Protein AF-U2H2U6-F1 (afdb_monomer)

InterPro domains:
  IPR003787 Sulphur relay, DsrE/F-like [PF02635] (1-79)
  IPR027396 DsrEFH-like [G3DSA:3.40.1260.10] (1-79)
  IPR027396 DsrEFH-like [SSF75169] (1-79)

Secondary structure (DSSP, 8-state):
-GGGGGGGBTT----TT-S--HHHHHHHHHHTT----EEHHHHTTSSSSTTPPBSSSTTEE-HHHHHHHHHH-S-----

Organism: NCBI:txid1242965

Radius of gyration: 13.03 Å; Cα contacts (8 Å, |Δi|>4): 85; chains: 1; bounding box: 31×26×33 Å

Structure (mmCIF, N/CA/C/O backbone):
data_AF-U2H2U6-F1
#
_entry.id   AF-U2H2U6-F1
#
loop_
_atom_site.group_PDB
_atom_site.id
_atom_site.type_symbol
_atom_site.label_atom_id
_atom_site.label_alt_id
_atom_site.label_comp_id
_atom_site.label_asym_id
_atom_site.label_entity_id
_atom_site.label_seq_id
_atom_site.pdbx_PDB_ins_code
_atom_site.Cartn_x
_atom_site.Cartn_y
_atom_site.Cartn_z
_atom_site.occupancy
_atom_site.B_iso_or_equiv
_atom_site.auth_seq_id
_atom_site.auth_comp_id
_atom_site.auth_asym_id
_atom_site.auth_atom_id
_atom_site.pdbx_PDB_model_num
ATOM 1 N N . MET A 1 1 ? -4.055 -6.643 -2.368 1.00 93.00 1 MET A N 1
ATOM 2 C CA . MET A 1 1 ? -3.754 -8.100 -2.420 1.00 93.00 1 MET A CA 1
ATOM 3 C C . MET A 1 1 ? -3.453 -8.491 -3.861 1.00 93.00 1 MET A C 1
ATOM 5 O O . MET A 1 1 ? -3.644 -7.645 -4.725 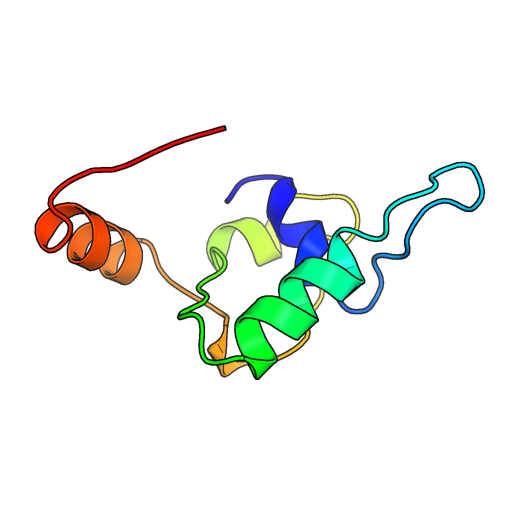1.00 93.00 1 MET A O 1
ATOM 9 N N . ASN A 1 2 ? -3.015 -9.729 -4.123 1.00 95.25 2 ASN A N 1
ATOM 10 C CA . ASN A 1 2 ? -2.680 -10.216 -5.472 1.00 95.25 2 ASN A CA 1
ATOM 11 C C . ASN A 1 2 ? -1.676 -9.281 -6.163 1.00 95.25 2 ASN A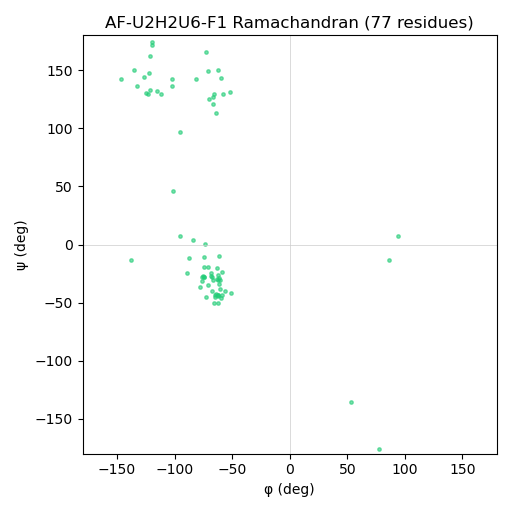 C 1
ATOM 13 O O . ASN A 1 2 ? -0.732 -8.853 -5.506 1.00 95.25 2 ASN A O 1
ATOM 17 N N . ASP A 1 3 ? -1.865 -8.941 -7.434 1.00 96.31 3 ASP A N 1
ATOM 18 C CA . ASP A 1 3 ? -0.889 -8.146 -8.193 1.00 96.31 3 ASP A CA 1
ATOM 19 C C . ASP A 1 3 ? -0.884 -6.659 -7.819 1.00 96.31 3 ASP A C 1
ATOM 21 O O . ASP A 1 3 ? 0.135 -5.990 -7.957 1.00 96.31 3 ASP A O 1
ATOM 25 N N . ALA A 1 4 ? -1.955 -6.151 -7.197 1.00 96.56 4 ALA A N 1
ATOM 26 C CA . ALA A 1 4 ? -2.001 -4.771 -6.706 1.00 96.56 4 ALA A CA 1
ATOM 27 C C . ALA A 1 4 ? -0.938 -4.465 -5.627 1.00 96.56 4 ALA A C 1
ATOM 29 O O . ALA A 1 4 ? -0.744 -3.308 -5.264 1.00 96.56 4 ALA A O 1
ATOM 30 N N . VAL A 1 5 ? -0.237 -5.479 -5.098 1.00 97.25 5 VAL A N 1
ATOM 31 C CA . VAL A 1 5 ? 0.886 -5.270 -4.168 1.00 97.25 5 VAL A CA 1
ATOM 32 C C . VAL A 1 5 ? 2.063 -4.519 -4.785 1.00 97.25 5 VAL A C 1
ATOM 34 O O . VAL A 1 5 ? 2.846 -3.949 -4.026 1.00 97.25 5 VAL A O 1
ATOM 37 N N . ASP A 1 6 ? 2.188 -4.480 -6.116 1.00 97.62 6 ASP A N 1
ATOM 38 C CA . ASP A 1 6 ? 3.225 -3.680 -6.775 1.00 97.62 6 ASP A CA 1
ATOM 39 C C . ASP A 1 6 ? 3.067 -2.186 -6.502 1.00 97.62 6 ASP A C 1
ATOM 41 O O . ASP A 1 6 ? 4.075 -1.498 -6.372 1.00 97.62 6 ASP A O 1
ATOM 45 N N . LEU A 1 7 ? 1.845 -1.677 -6.308 1.00 97.44 7 LEU A N 1
ATOM 46 C CA . LEU A 1 7 ? 1.635 -0.258 -5.984 1.00 97.44 7 LEU A CA 1
ATOM 47 C C . LEU A 1 7 ? 2.354 0.168 -4.695 1.00 97.44 7 LEU A C 1
ATOM 49 O O . LEU A 1 7 ? 2.669 1.339 -4.516 1.00 97.44 7 LEU A O 1
ATOM 53 N N . ALA A 1 8 ? 2.640 -0.784 -3.804 1.00 97.94 8 ALA A N 1
ATOM 54 C CA . ALA A 1 8 ? 3.323 -0.537 -2.544 1.00 97.94 8 ALA A CA 1
ATOM 55 C C . ALA A 1 8 ? 4.842 -0.777 -2.596 1.00 97.94 8 ALA A C 1
ATOM 57 O O . ALA A 1 8 ? 5.490 -0.746 -1.550 1.00 97.94 8 ALA A O 1
ATOM 58 N N . ARG A 1 9 ? 5.435 -1.041 -3.765 1.00 97.44 9 ARG A N 1
ATOM 59 C CA . ARG A 1 9 ? 6.884 -1.257 -3.923 1.00 97.44 9 ARG A CA 1
ATOM 60 C C . ARG A 1 9 ? 7.553 -0.005 -4.490 1.00 97.44 9 ARG A C 1
ATOM 62 O O . ARG A 1 9 ? 7.003 0.660 -5.358 1.00 97.44 9 ARG A O 1
ATOM 69 N N . ASN A 1 10 ? 8.762 0.311 -4.019 1.00 96.06 10 ASN A N 1
ATOM 70 C CA . ASN A 1 10 ? 9.512 1.485 -4.497 1.00 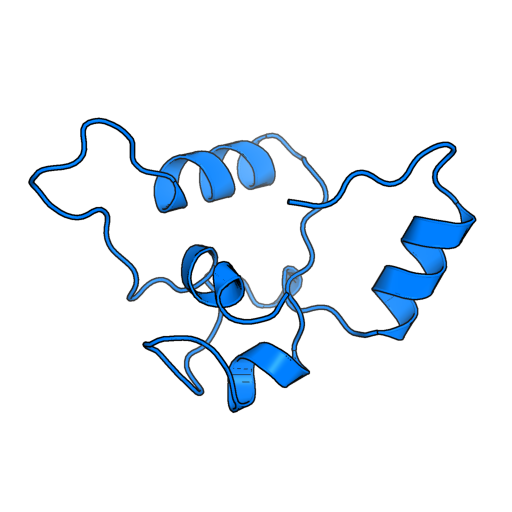96.06 10 ASN A CA 1
ATOM 71 C C . ASN A 1 10 ? 10.046 1.337 -5.933 1.00 96.06 10 ASN A C 1
ATOM 73 O O . ASN A 1 10 ? 10.391 2.336 -6.560 1.00 96.06 10 ASN A O 1
ATOM 77 N N . SER A 1 11 ? 10.140 0.108 -6.437 1.00 96.44 11 SER A N 1
ATOM 78 C CA . SER A 1 11 ? 10.544 -0.209 -7.809 1.00 96.44 11 SER A CA 1
ATOM 79 C C . SER A 1 11 ? 9.464 0.096 -8.842 1.00 96.44 11 SER A C 1
ATOM 81 O O . SER A 1 11 ? 9.796 0.418 -9.984 1.00 96.44 11 SER A O 1
ATOM 83 N N . THR A 1 12 ? 8.193 0.051 -8.442 1.00 97.00 12 THR A N 1
ATOM 84 C CA . THR A 1 12 ? 7.064 0.351 -9.319 1.00 97.00 12 THR A CA 1
ATOM 85 C C . THR A 1 12 ? 7.036 1.839 -9.633 1.00 97.00 12 THR A C 1
ATOM 87 O O . THR A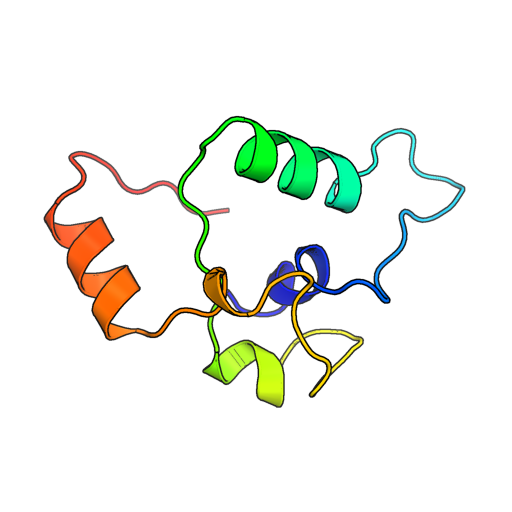 1 12 ? 7.006 2.683 -8.736 1.00 97.00 12 THR A O 1
ATOM 90 N N . LYS A 1 13 ? 7.026 2.163 -10.925 1.00 95.00 13 LYS A N 1
ATOM 91 C CA . LYS A 1 13 ? 6.926 3.535 -11.425 1.00 95.00 13 LYS A CA 1
ATOM 92 C C . LYS A 1 13 ? 5.713 3.678 -12.324 1.00 95.00 13 LYS A C 1
ATOM 94 O O . LYS A 1 13 ? 5.375 2.743 -13.051 1.00 95.00 13 LYS A O 1
ATOM 99 N N . LYS A 1 14 ? 5.098 4.861 -12.317 1.00 95.44 14 LYS A N 1
ATOM 100 C CA . LYS A 1 14 ? 4.073 5.203 -13.300 1.00 95.44 14 LYS A CA 1
ATOM 101 C C . LYS A 1 14 ? 4.648 5.080 -14.717 1.00 95.44 14 LYS A C 1
ATOM 103 O O . LYS A 1 14 ? 5.701 5.663 -14.989 1.00 95.44 14 LYS A O 1
ATOM 108 N N . PRO A 1 15 ? 3.971 4.370 -15.632 1.00 94.38 15 PRO A N 1
ATOM 109 C CA . PRO A 1 15 ? 4.327 4.402 -17.042 1.00 94.38 15 PRO A CA 1
ATOM 110 C C . PRO A 1 15 ? 4.233 5.827 -17.609 1.00 94.38 15 PRO A C 1
ATOM 112 O O . PRO A 1 15 ? 3.330 6.588 -17.264 1.00 94.38 15 PRO A O 1
ATOM 115 N N . GLU A 1 16 ? 5.146 6.194 -18.508 1.00 94.69 16 GLU A N 1
ATOM 116 C CA . GLU A 1 16 ? 5.237 7.565 -19.040 1.00 94.69 16 GLU A CA 1
ATOM 117 C C . GLU A 1 16 ? 3.968 8.018 -19.775 1.00 94.69 16 GLU A C 1
ATOM 119 O O . GLU A 1 16 ? 3.625 9.195 -19.758 1.00 94.69 16 GLU A O 1
ATOM 124 N N . ASN A 1 17 ? 3.251 7.078 -20.392 1.00 96.69 17 ASN A N 1
ATOM 125 C CA . ASN A 1 17 ? 2.045 7.336 -21.173 1.00 96.69 17 ASN A CA 1
ATOM 126 C C . ASN A 1 17 ? 0.757 7.426 -20.336 1.00 96.69 17 ASN A C 1
ATOM 128 O O . ASN A 1 17 ? -0.324 7.507 -20.915 1.00 96.69 17 ASN A O 1
ATOM 132 N N . TYR A 1 18 ? 0.847 7.348 -19.006 1.00 95.12 18 TYR A N 1
ATOM 133 C CA . TYR A 1 18 ? -0.300 7.459 -18.107 1.00 95.12 18 TYR A CA 1
ATOM 134 C C . TYR A 1 18 ? -0.320 8.851 -17.484 1.00 95.12 18 TYR A C 1
ATOM 136 O O . TYR A 1 18 ? 0.704 9.342 -17.008 1.00 95.12 18 TYR A O 1
ATOM 144 N N . ASP A 1 19 ? -1.496 9.469 -17.415 1.00 96.19 19 ASP A N 1
ATOM 145 C CA . ASP A 1 19 ? -1.647 10.790 -16.795 1.00 96.19 19 ASP A CA 1
ATOM 146 C C . ASP A 1 19 ? 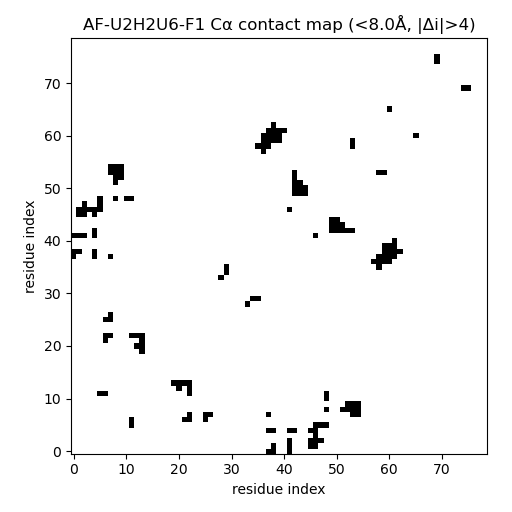-1.600 10.719 -15.260 1.00 96.19 19 ASP A C 1
ATOM 148 O O . ASP A 1 19 ? -1.168 11.663 -14.604 1.00 96.19 19 ASP A O 1
ATOM 152 N N . VAL A 1 20 ? -1.991 9.577 -14.685 1.00 96.38 20 VAL A N 1
ATOM 153 C CA . VAL A 1 20 ? -2.206 9.395 -13.242 1.00 96.38 20 VAL A CA 1
ATOM 154 C C . VAL A 1 20 ? -1.157 8.465 -12.636 1.00 96.38 20 VAL A C 1
ATOM 156 O O . VAL A 1 20 ? -0.955 7.355 -13.131 1.00 96.38 20 VAL A O 1
ATOM 159 N N . ASP A 1 21 ? -0.521 8.897 -11.543 1.00 97.00 21 ASP A N 1
ATOM 160 C CA . ASP A 1 21 ? 0.415 8.082 -10.761 1.00 97.00 21 ASP A CA 1
ATOM 161 C C . ASP A 1 21 ? -0.291 7.416 -9.570 1.00 97.00 21 ASP A C 1
ATOM 163 O O . ASP A 1 21 ? -0.459 8.002 -8.503 1.00 97.00 21 ASP A O 1
ATOM 167 N N . LEU A 1 22 ? -0.694 6.155 -9.738 1.00 96.44 22 LEU A N 1
ATOM 168 C CA . LEU A 1 22 ? -1.331 5.395 -8.658 1.00 96.44 22 LEU A CA 1
ATOM 169 C C . LEU A 1 22 ? -0.373 5.065 -7.501 1.00 96.44 22 LEU A C 1
ATOM 171 O O . LEU A 1 22 ? -0.836 4.842 -6.382 1.00 96.44 22 LEU A O 1
ATOM 175 N N . VAL A 1 23 ? 0.941 5.011 -7.749 1.00 96.50 23 VAL A N 1
ATOM 176 C CA . VAL A 1 23 ? 1.945 4.747 -6.706 1.00 96.50 23 VAL A CA 1
ATOM 177 C C . VAL A 1 23 ? 2.077 5.973 -5.811 1.00 96.50 23 VAL A C 1
ATOM 179 O O . VAL A 1 23 ? 2.079 5.845 -4.586 1.00 96.50 23 VAL A O 1
ATOM 182 N N . GLU A 1 24 ? 2.154 7.158 -6.415 1.00 97.56 24 GLU A N 1
ATOM 183 C CA . GLU A 1 24 ? 2.180 8.429 -5.690 1.00 97.56 24 GLU A CA 1
ATOM 184 C C . GLU A 1 24 ? 0.885 8.639 -4.902 1.00 97.56 24 GLU A C 1
ATOM 186 O O . GLU A 1 24 ? 0.945 8.816 -3.687 1.00 97.56 24 GLU A O 1
ATOM 191 N N . MET A 1 25 ? -0.282 8.477 -5.536 1.00 97.75 25 MET A N 1
ATOM 192 C CA . MET A 1 25 ? -1.580 8.618 -4.862 1.00 97.75 25 MET A CA 1
ATOM 193 C C . MET A 1 25 ? -1.730 7.685 -3.649 1.00 97.75 25 MET A C 1
ATOM 195 O O . MET A 1 25 ? -2.263 8.087 -2.615 1.00 97.75 25 MET A O 1
ATOM 199 N N . LEU A 1 26 ? -1.256 6.435 -3.740 1.00 97.81 26 LEU A N 1
ATOM 200 C CA . LEU A 1 26 ? -1.291 5.505 -2.606 1.00 97.81 26 LEU A CA 1
ATOM 201 C C . LEU A 1 26 ? -0.423 6.001 -1.440 1.00 97.81 26 LEU A C 1
ATOM 203 O O . LEU A 1 26 ? -0.833 5.911 -0.280 1.00 97.81 26 LEU A O 1
ATOM 207 N N . LYS A 1 27 ? 0.770 6.521 -1.743 1.00 97.12 27 LYS A N 1
ATOM 208 C CA . LYS A 1 27 ? 1.693 7.070 -0.742 1.00 97.12 27 LYS A CA 1
ATOM 209 C C . LYS A 1 27 ? 1.140 8.342 -0.107 1.00 97.12 27 LYS A C 1
ATOM 211 O O . LYS A 1 27 ? 1.252 8.493 1.104 1.00 97.12 27 LYS A O 1
ATOM 216 N N . GLU A 1 28 ? 0.504 9.212 -0.886 1.00 98.06 28 GLU A N 1
ATOM 217 C CA . GLU A 1 28 ? -0.171 10.411 -0.381 1.00 98.06 28 GLU A CA 1
ATOM 218 C C . GLU A 1 28 ? -1.325 10.063 0.564 1.00 98.06 28 GLU A C 1
ATOM 220 O O . GLU A 1 28 ? -1.425 10.646 1.641 1.00 98.06 28 GLU A O 1
ATOM 225 N N . LEU A 1 29 ? -2.160 9.075 0.216 1.00 97.69 29 LEU A N 1
ATOM 226 C CA . LEU A 1 29 ? -3.234 8.600 1.097 1.00 97.69 29 LEU A CA 1
ATOM 227 C C . LEU A 1 29 ? -2.681 8.084 2.428 1.00 97.69 29 LEU A C 1
ATOM 229 O O . LEU A 1 29 ? -3.195 8.433 3.493 1.00 97.69 29 LEU A O 1
ATOM 233 N N . TYR A 1 30 ? -1.622 7.278 2.373 1.00 97.94 30 TYR A N 1
ATOM 234 C CA . TYR A 1 30 ? -0.971 6.752 3.566 1.00 97.94 30 TYR A CA 1
ATOM 235 C C . TYR A 1 30 ? -0.334 7.865 4.416 1.00 97.94 30 TYR A C 1
ATOM 237 O O . TYR A 1 30 ? -0.566 7.925 5.623 1.00 97.94 30 TYR A O 1
ATOM 245 N N . ALA A 1 31 ? 0.378 8.809 3.792 1.00 97.44 31 ALA A N 1
ATOM 246 C CA . ALA A 1 31 ? 0.940 9.983 4.465 1.00 97.44 31 ALA A CA 1
ATOM 247 C C . ALA A 1 31 ? -0.146 10.897 5.064 1.00 97.44 31 ALA A C 1
ATOM 249 O O . ALA A 1 31 ? 0.071 11.527 6.098 1.00 97.44 31 ALA A O 1
ATOM 250 N N . GLY A 1 32 ? -1.333 10.930 4.452 1.00 98.00 32 GLY A N 1
ATOM 251 C CA . GLY A 1 32 ? -2.528 11.601 4.962 1.00 98.00 32 GLY A CA 1
ATOM 252 C C . GLY A 1 32 ? -3.203 10.894 6.144 1.00 98.00 32 GLY A C 1
ATOM 253 O O . GLY A 1 32 ? -4.214 11.386 6.643 1.00 98.00 32 GLY A O 1
ATOM 254 N N . GLY A 1 33 ? -2.666 9.760 6.604 1.00 97.56 33 GLY A N 1
ATOM 255 C CA . GLY A 1 33 ? -3.157 9.015 7.763 1.00 97.56 33 GLY A CA 1
ATOM 256 C C . GLY A 1 33 ? -4.141 7.893 7.432 1.00 97.56 33 GLY A C 1
ATOM 257 O O . GLY A 1 33 ? -4.703 7.296 8.352 1.00 97.56 33 GLY A O 1
ATOM 258 N N . ALA A 1 34 ? -4.360 7.573 6.152 1.00 97.69 34 ALA A N 1
ATOM 259 C CA . ALA A 1 34 ? -5.158 6.407 5.795 1.00 97.69 34 ALA A CA 1
ATOM 260 C C . ALA A 1 34 ? -4.449 5.120 6.245 1.00 97.69 34 ALA A C 1
ATOM 262 O O . ALA A 1 34 ? -3.278 4.889 5.936 1.00 97.69 34 ALA A O 1
ATOM 263 N N . MET A 1 35 ? -5.172 4.247 6.950 1.00 97.62 35 MET A N 1
ATOM 264 C CA . MET A 1 35 ? -4.638 2.945 7.344 1.00 97.62 35 MET A CA 1
ATOM 265 C C . MET A 1 35 ? -4.421 2.072 6.105 1.00 97.62 35 MET A C 1
ATOM 267 O O . MET A 1 35 ? -5.365 1.758 5.382 1.00 97.62 35 MET A O 1
ATOM 271 N N . LEU A 1 36 ? -3.177 1.642 5.881 1.00 97.88 36 LEU A N 1
ATOM 272 C CA . LEU A 1 36 ? -2.798 0.812 4.741 1.00 97.88 36 LEU A CA 1
ATOM 273 C C . LEU A 1 36 ? -2.139 -0.485 5.201 1.00 97.88 36 LEU A C 1
ATOM 275 O O . LEU A 1 36 ? -1.175 -0.478 5.969 1.00 97.88 36 LEU A O 1
ATOM 279 N N . LYS A 1 37 ? -2.635 -1.609 4.676 1.00 98.12 37 LYS A N 1
ATOM 280 C CA . LYS A 1 37 ? -2.008 -2.923 4.819 1.00 98.12 37 LYS A CA 1
ATOM 281 C C . LYS A 1 37 ? -1.943 -3.647 3.481 1.00 98.12 37 LYS A C 1
ATOM 283 O O . LYS A 1 37 ? -2.906 -3.693 2.719 1.00 98.12 37 LYS A O 1
ATOM 288 N N . VAL A 1 38 ? -0.794 -4.254 3.213 1.00 98.00 38 VAL A N 1
ATOM 289 C CA . VAL A 1 38 ? -0.458 -4.919 1.954 1.00 98.00 38 VAL A CA 1
ATOM 290 C C . VAL A 1 38 ? -0.038 -6.353 2.254 1.00 98.00 38 VAL A C 1
ATOM 292 O O . VAL A 1 38 ? 0.764 -6.614 3.147 1.00 98.00 38 VAL A O 1
ATOM 295 N N . CYS A 1 39 ? -0.622 -7.315 1.542 1.00 98.00 39 CYS A N 1
ATOM 296 C CA . CYS A 1 39 ? -0.535 -8.728 1.909 1.00 98.00 39 CYS A CA 1
ATOM 297 C C . CYS A 1 39 ? 0.898 -9.281 1.849 1.00 98.00 39 CYS A C 1
ATOM 299 O O . CYS A 1 39 ? 1.438 -9.500 0.766 1.00 98.00 39 CYS A O 1
ATOM 301 N N . GLY A 1 40 ? 1.460 -9.644 3.004 1.00 97.56 40 GLY A N 1
ATOM 302 C CA . GLY A 1 40 ? 2.827 -10.153 3.105 1.00 97.56 40 GLY A CA 1
ATOM 303 C C . GLY A 1 40 ? 3.094 -11.453 2.339 1.00 97.56 40 GLY A C 1
ATOM 304 O O . GLY A 1 40 ? 4.209 -11.655 1.875 1.00 97.56 40 GLY A O 1
ATOM 305 N N . SER A 1 41 ? 2.092 -12.319 2.148 1.00 97.38 41 SER A N 1
ATOM 306 C CA . SER A 1 41 ? 2.258 -13.527 1.317 1.00 97.38 41 SER A CA 1
ATOM 307 C C . SER A 1 41 ? 2.251 -13.223 -0.186 1.00 97.38 41 SER A C 1
ATOM 309 O O . SER A 1 41 ? 2.873 -13.935 -0.965 1.00 97.38 41 SER A O 1
ATOM 311 N N . CYS A 1 42 ? 1.575 -12.152 -0.613 1.00 97.88 42 CYS A N 1
ATOM 312 C CA . CYS A 1 42 ? 1.628 -11.680 -1.997 1.00 97.88 42 CYS A CA 1
ATOM 313 C C . CYS A 1 42 ? 2.964 -10.990 -2.286 1.00 97.88 42 CYS A C 1
ATOM 315 O O . CYS A 1 42 ? 3.457 -11.076 -3.406 1.00 97.88 42 CYS A O 1
ATOM 317 N N . GLN A 1 43 ? 3.604 -10.394 -1.274 1.00 97.00 43 GLN A N 1
ATOM 318 C CA . GLN A 1 43 ? 4.965 -9.871 -1.395 1.00 97.00 43 GLN A CA 1
ATOM 319 C C . GLN A 1 43 ? 5.935 -10.905 -1.982 1.00 97.00 43 GLN A C 1
ATOM 321 O O . GLN A 1 43 ? 6.760 -10.558 -2.822 1.00 97.00 43 GLN A O 1
ATOM 326 N N . THR A 1 44 ? 5.828 -12.164 -1.551 1.00 96.94 44 THR A N 1
ATOM 327 C CA . THR A 1 44 ? 6.758 -13.234 -1.930 1.00 96.94 44 THR A CA 1
ATOM 328 C C . THR A 1 44 ? 6.377 -13.962 -3.215 1.00 96.94 44 THR A C 1
ATOM 330 O O . THR A 1 44 ? 7.194 -14.734 -3.705 1.00 96.94 44 THR A O 1
ATOM 333 N N . ARG A 1 45 ? 5.165 -13.761 -3.758 1.00 97.00 45 ARG A N 1
ATOM 334 C CA . ARG A 1 45 ? 4.655 -14.591 -4.868 1.00 97.00 45 ARG A CA 1
ATOM 335 C C . ARG A 1 45 ? 3.917 -13.854 -5.996 1.00 97.00 45 ARG A C 1
ATOM 337 O O . ARG A 1 45 ? 3.645 -14.484 -7.009 1.00 97.00 45 ARG A O 1
ATOM 344 N N . CYS A 1 46 ? 3.528 -12.592 -5.811 1.00 97.69 46 CYS A N 1
ATOM 345 C CA . CYS A 1 46 ? 2.665 -11.845 -6.738 1.00 97.69 46 CYS A CA 1
ATOM 346 C C . CYS A 1 46 ? 3.337 -10.568 -7.265 1.00 97.69 46 CYS A C 1
ATOM 348 O O . CYS A 1 46 ? 4.270 -10.028 -6.645 1.00 97.69 46 CYS A O 1
ATOM 350 N N . GLY A 1 47 ? 2.783 -10.057 -8.366 1.00 95.62 47 GLY A N 1
ATOM 351 C CA . GLY A 1 47 ? 3.253 -8.855 -9.043 1.00 95.62 47 GLY A CA 1
ATOM 352 C C . GLY A 1 47 ? 4.510 -9.058 -9.893 1.00 95.62 47 GLY A C 1
ATOM 353 O O . GLY A 1 47 ? 5.033 -10.162 -10.026 1.00 95.62 47 GLY A O 1
ATOM 354 N N . LEU A 1 48 ? 5.000 -7.960 -10.455 1.00 96.56 48 LEU A N 1
ATOM 355 C CA . LEU A 1 48 ? 6.183 -7.866 -11.307 1.00 96.56 48 LEU A CA 1
ATOM 356 C C . LEU A 1 48 ? 7.480 -7.891 -10.490 1.00 96.56 48 LEU A C 1
ATOM 358 O O . LEU A 1 48 ? 8.465 -8.498 -10.901 1.00 96.56 48 LEU A O 1
ATOM 362 N N . HIS A 1 49 ? 7.468 -7.274 -9.308 1.00 96.44 49 HIS A N 1
ATOM 363 C CA . HIS A 1 49 ? 8.648 -7.093 -8.454 1.00 96.44 49 HIS A CA 1
ATOM 364 C C . HIS A 1 49 ? 8.693 -8.105 -7.293 1.00 96.44 49 HIS A C 1
ATOM 366 O O . HIS A 1 49 ? 8.860 -7.751 -6.122 1.00 96.44 49 HIS A O 1
ATOM 372 N N . VAL A 1 50 ? 8.448 -9.384 -7.600 1.00 97.31 50 VAL A N 1
ATOM 373 C CA . VAL A 1 50 ? 8.306 -10.466 -6.607 1.00 97.31 50 VAL A CA 1
ATOM 374 C C . VAL A 1 50 ? 9.487 -10.503 -5.630 1.00 97.31 50 VAL A C 1
ATOM 376 O O . VAL A 1 50 ? 10.646 -10.510 -6.029 1.00 97.31 50 VAL A O 1
ATOM 379 N N . GLY A 1 51 ? 9.184 -10.577 -4.332 1.00 96.12 51 GLY A N 1
ATOM 380 C CA . GLY A 1 51 ? 10.173 -10.668 -3.255 1.00 96.12 51 GLY A CA 1
ATOM 381 C C . GLY A 1 51 ? 10.702 -9.324 -2.755 1.00 96.12 51 GLY A C 1
ATOM 382 O O . GLY A 1 51 ? 11.282 -9.279 -1.671 1.00 96.12 51 GLY A O 1
ATOM 383 N N . GLU A 1 52 ? 10.465 -8.226 -3.473 1.00 97.50 52 GLU A N 1
ATOM 384 C CA . GLU A 1 52 ? 10.944 -6.913 -3.048 1.00 97.50 52 GLU A CA 1
ATOM 385 C C . GLU A 1 52 ? 10.189 -6.361 -1.821 1.00 97.50 52 GLU A C 1
ATOM 387 O O . GLU A 1 52 ? 8.999 -6.658 -1.613 1.00 97.50 52 GLU A O 1
ATOM 392 N N . PRO A 1 53 ? 10.865 -5.554 -0.977 1.00 97.31 53 PRO A N 1
ATOM 393 C CA . PRO A 1 53 ? 10.243 -4.867 0.148 1.00 97.31 53 PRO A CA 1
ATOM 394 C C . PRO A 1 53 ? 9.170 -3.870 -0.304 1.00 97.31 53 PRO A C 1
ATOM 396 O O . PRO A 1 53 ? 9.248 -3.278 -1.381 1.00 97.31 53 PRO A O 1
ATOM 399 N N . TYR A 1 54 ? 8.172 -3.664 0.555 1.00 97.88 54 TYR A N 1
ATOM 400 C CA . TYR A 1 54 ? 7.264 -2.527 0.419 1.00 97.88 54 TYR A CA 1
ATOM 401 C C . TYR A 1 54 ? 7.966 -1.221 0.797 1.00 97.88 54 TYR A C 1
ATOM 403 O O . TYR A 1 54 ? 9.051 -1.242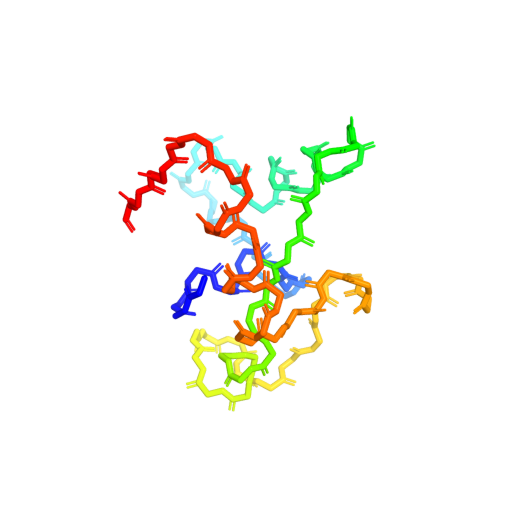 1.381 1.00 97.88 54 TYR A O 1
ATOM 411 N N . PHE A 1 55 ? 7.359 -0.085 0.446 1.00 97.38 55 PHE A N 1
ATOM 412 C CA . PHE A 1 55 ? 7.952 1.230 0.689 1.00 97.38 55 PHE A CA 1
ATOM 413 C C . PHE A 1 55 ? 8.157 1.531 2.181 1.00 97.38 55 PHE A C 1
ATOM 415 O O . PHE A 1 55 ? 9.082 2.264 2.514 1.00 97.38 55 PHE A O 1
ATOM 422 N N . GLU A 1 56 ? 7.355 0.914 3.053 1.00 97.19 56 GLU A N 1
ATOM 423 C CA . GLU A 1 56 ? 7.506 0.921 4.509 1.00 97.19 56 GLU A CA 1
ATOM 424 C C . GLU A 1 56 ? 7.310 -0.489 5.080 1.00 97.19 56 GLU A C 1
ATOM 426 O O . GLU A 1 56 ? 6.584 -1.317 4.522 1.00 97.19 56 GLU A O 1
ATOM 431 N N . ALA A 1 57 ? 7.968 -0.797 6.198 1.00 95.88 57 ALA A N 1
ATOM 432 C CA . ALA A 1 57 ? 7.854 -2.118 6.813 1.00 95.88 57 ALA A CA 1
ATOM 433 C C . ALA A 1 57 ? 6.469 -2.311 7.452 1.00 95.88 57 ALA A C 1
ATOM 435 O O . ALA A 1 57 ? 5.885 -3.395 7.405 1.00 95.88 57 ALA A O 1
ATOM 436 N N . GLU A 1 58 ? 5.925 -1.228 7.996 1.00 96.75 58 GLU A N 1
ATOM 437 C CA . GLU A 1 58 ? 4.684 -1.138 8.750 1.00 96.75 58 GLU A CA 1
ATOM 438 C C . GLU A 1 58 ? 3.460 -1.401 7.875 1.00 96.75 58 GLU A C 1
ATOM 440 O O . GLU A 1 58 ? 2.455 -1.915 8.371 1.00 96.75 58 GLU A O 1
ATOM 445 N N . VAL A 1 59 ? 3.531 -1.123 6.568 1.00 97.88 59 VAL A N 1
ATOM 446 C CA . VAL A 1 59 ? 2.417 -1.405 5.649 1.00 97.88 59 VAL A CA 1
ATOM 447 C C . VAL A 1 59 ? 2.281 -2.893 5.340 1.00 97.88 59 VAL A C 1
ATOM 449 O O . VAL A 1 59 ? 1.271 -3.315 4.781 1.00 97.88 59 VAL A O 1
ATOM 452 N N . LYS A 1 60 ? 3.245 -3.740 5.717 1.00 97.94 60 LYS A N 1
ATOM 453 C CA . LYS A 1 60 ? 3.101 -5.190 5.564 1.00 97.94 60 LYS A CA 1
ATOM 454 C C . LYS A 1 60 ? 2.002 -5.717 6.494 1.00 97.94 60 LYS A C 1
ATOM 456 O O . LYS A 1 60 ? 2.016 -5.491 7.701 1.00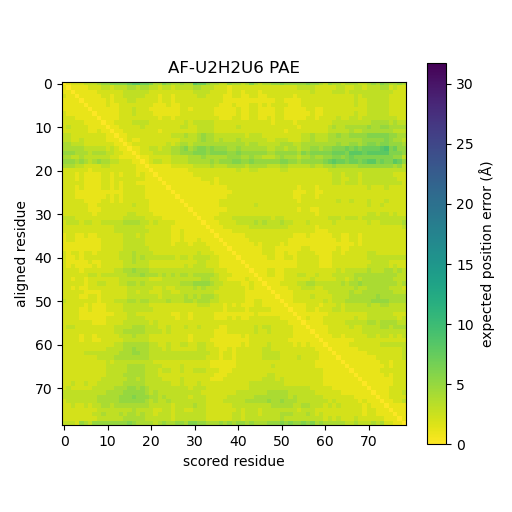 97.94 60 LYS A O 1
ATOM 461 N N . GLY A 1 61 ? 1.048 -6.446 5.921 1.00 97.44 61 GLY A N 1
ATOM 462 C CA . GLY A 1 61 ? -0.076 -7.054 6.632 1.00 97.44 61 GLY A CA 1
ATOM 463 C C . GLY A 1 61 ? -0.130 -8.580 6.526 1.00 97.44 61 GLY A C 1
ATOM 464 O O . GLY A 1 61 ? 0.592 -9.197 5.735 1.00 97.44 61 GLY A O 1
ATOM 465 N N . SER A 1 62 ? -1.030 -9.183 7.304 1.00 97.00 62 SER A N 1
ATOM 466 C CA . SER A 1 62 ? -1.367 -10.613 7.280 1.00 97.00 62 SER A CA 1
ATOM 467 C C . SER A 1 62 ? -2.848 -10.828 6.943 1.00 97.00 62 SER A C 1
ATOM 469 O O . SER A 1 62 ? -3.614 -9.873 6.810 1.00 97.00 62 SER A O 1
ATOM 471 N N . MET A 1 63 ? -3.249 -12.093 6.780 1.00 96.06 63 MET A N 1
ATOM 472 C CA . MET A 1 63 ? -4.661 -12.444 6.597 1.00 96.06 63 MET A CA 1
ATOM 473 C C . MET A 1 63 ? -5.486 -12.167 7.860 1.00 96.06 63 MET A C 1
ATOM 475 O O . MET A 1 63 ? -6.654 -11.812 7.755 1.00 96.06 63 MET A O 1
ATOM 479 N N . ASP A 1 64 ? -4.868 -12.272 9.036 1.00 97.56 64 ASP A N 1
ATOM 480 C CA . ASP A 1 64 ? -5.533 -12.038 10.321 1.00 97.56 64 ASP A CA 1
ATOM 481 C C . ASP A 1 64 ? -5.966 -10.573 10.444 1.00 97.56 64 ASP A C 1
ATOM 483 O O . ASP A 1 64 ? -7.113 -10.300 10.780 1.00 97.56 64 ASP A O 1
ATOM 487 N N . ILE A 1 65 ? -5.090 -9.638 10.047 1.00 97.38 65 ILE A N 1
ATOM 488 C CA . ILE A 1 65 ? -5.405 -8.200 10.025 1.00 97.38 65 ILE A CA 1
ATOM 489 C C . ILE A 1 65 ? -6.559 -7.910 9.061 1.00 97.38 65 ILE A C 1
ATOM 491 O O . ILE A 1 65 ? -7.474 -7.163 9.391 1.00 97.38 65 ILE A O 1
ATOM 495 N N . LEU A 1 66 ? -6.545 -8.519 7.869 1.00 96.88 66 LEU A N 1
ATOM 496 C CA . LEU A 1 66 ? -7.642 -8.351 6.917 1.00 96.88 66 LEU A CA 1
ATOM 497 C C . LEU A 1 66 ? -8.961 -8.887 7.487 1.00 96.88 66 LEU A C 1
ATOM 499 O O . LEU A 1 66 ? -9.993 -8.239 7.347 1.00 96.88 66 LEU A O 1
ATOM 503 N N . SER A 1 67 ? -8.927 -10.058 8.127 1.00 97.75 67 SER A N 1
ATOM 504 C CA . SER A 1 67 ? -10.103 -10.652 8.765 1.00 97.75 67 SER A CA 1
ATOM 505 C C . SER A 1 67 ? -10.668 -9.761 9.869 1.00 97.75 67 SER A C 1
ATOM 507 O O . SER A 1 67 ? -11.885 -9.702 10.028 1.00 97.75 67 SER A O 1
ATOM 509 N N . GLU A 1 68 ? -9.807 -9.106 10.644 1.00 98.25 68 GLU A N 1
ATOM 510 C CA . GLU A 1 68 ? -10.214 -8.168 11.687 1.00 98.25 68 GLU A CA 1
ATOM 511 C C . GLU A 1 68 ? -10.886 -6.936 11.077 1.00 98.25 68 GLU A C 1
ATOM 513 O O . GLU A 1 68 ? -12.029 -6.643 11.418 1.00 98.25 68 GLU A O 1
ATOM 518 N N . TRP A 1 69 ? -10.256 -6.305 10.081 1.00 97.56 69 TRP A N 1
ATOM 519 C CA . TRP A 1 69 ? -10.816 -5.132 9.400 1.00 97.56 69 TRP A CA 1
ATOM 520 C C . TRP A 1 69 ? -12.169 -5.424 8.752 1.00 97.56 69 TRP A C 1
ATOM 522 O O . TRP A 1 69 ? -13.108 -4.652 8.903 1.00 97.56 69 TRP A O 1
ATOM 532 N N . VAL A 1 70 ? -12.307 -6.569 8.079 1.00 97.62 70 VAL A N 1
ATOM 533 C CA . VAL A 1 70 ? -13.584 -6.984 7.474 1.00 97.62 70 VAL A CA 1
ATOM 534 C C . VAL A 1 70 ? -14.683 -7.156 8.524 1.00 97.62 70 VAL A C 1
ATOM 536 O O . VAL A 1 70 ? -15.843 -6.884 8.233 1.00 97.62 70 VAL A O 1
ATOM 539 N N . ARG A 1 71 ? -14.340 -7.613 9.732 1.00 98.19 71 ARG A N 1
ATOM 540 C CA . ARG A 1 71 ? -15.307 -7.800 10.820 1.00 98.19 71 ARG A CA 1
ATOM 541 C C . ARG A 1 71 ? -15.710 -6.479 11.477 1.00 98.19 71 ARG A C 1
ATOM 543 O O . ARG A 1 71 ? -16.820 -6.385 11.989 1.00 98.19 71 ARG A O 1
ATOM 550 N N . GLU A 1 72 ? -14.802 -5.510 11.515 1.00 98.00 72 GLU A N 1
ATOM 551 C CA . GLU A 1 72 ? -15.003 -4.217 12.178 1.00 98.00 72 GLU A CA 1
ATOM 552 C C . GLU A 1 72 ? -15.629 -3.153 11.271 1.00 98.00 72 GLU A C 1
ATOM 554 O O . GLU A 1 72 ? -16.258 -2.224 11.771 1.00 98.00 72 GLU A O 1
ATOM 559 N N . CYS A 1 73 ? -15.477 -3.272 9.952 1.00 97.56 73 CYS A N 1
ATOM 560 C CA . CYS A 1 73 ? -16.074 -2.344 8.999 1.00 97.56 73 CYS A CA 1
ATOM 561 C C . CYS A 1 73 ? -17.551 -2.662 8.719 1.00 97.56 73 CYS A C 1
ATOM 563 O O . CYS A 1 73 ? -17.93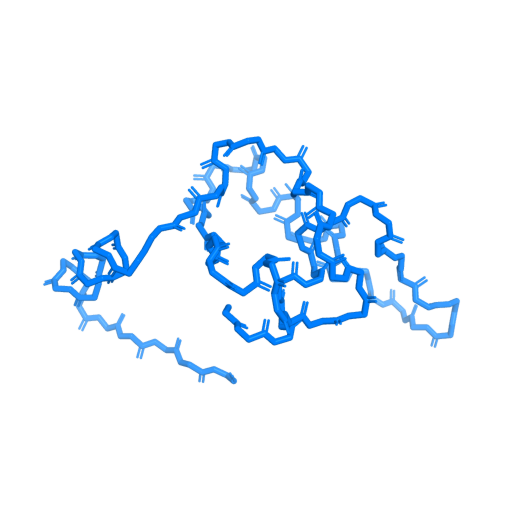1 -3.816 8.537 1.00 97.56 73 CYS A O 1
ATOM 565 N N . ASP A 1 74 ? -18.367 -1.619 8.556 1.00 98.38 74 ASP A N 1
ATOM 566 C CA . ASP A 1 74 ? -19.777 -1.752 8.161 1.00 98.38 74 ASP A CA 1
ATOM 567 C C . ASP A 1 74 ? -19.952 -2.245 6.714 1.00 98.38 74 ASP A C 1
ATOM 569 O O . ASP A 1 74 ? -20.967 -2.848 6.361 1.00 98.38 74 ASP A O 1
ATOM 573 N N . GLN A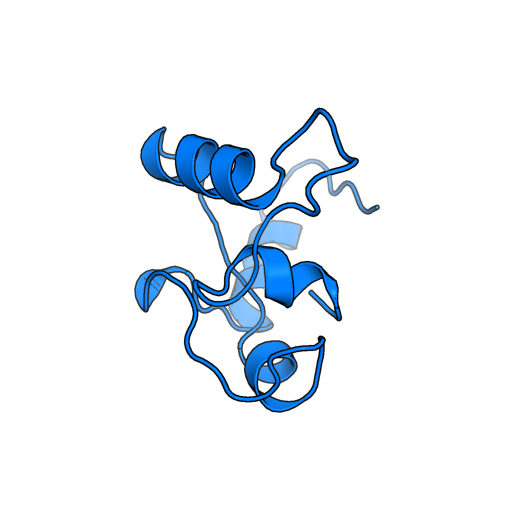 1 75 ? -18.967 -1.966 5.853 1.00 98.12 75 GLN A N 1
ATOM 574 C CA . GLN A 1 75 ? -19.008 -2.289 4.432 1.00 98.12 75 GLN A CA 1
ATOM 575 C C . GLN A 1 75 ? -17.615 -2.627 3.893 1.00 98.12 75 GLN A C 1
ATOM 577 O O . GLN A 1 75 ? -16.622 -1.984 4.231 1.00 98.12 75 GLN A O 1
ATOM 582 N N . VAL A 1 76 ? -17.564 -3.603 2.982 1.00 97.38 76 VAL A N 1
ATOM 583 C CA . VAL A 1 76 ? -16.363 -3.983 2.229 1.00 97.38 76 VAL A CA 1
ATOM 584 C C . VAL A 1 76 ? -16.590 -3.698 0.747 1.00 97.38 76 VAL A C 1
ATOM 586 O O . VAL A 1 76 ? -17.613 -4.087 0.185 1.00 97.38 76 VAL A O 1
ATOM 589 N N . MET A 1 77 ? -15.627 -3.035 0.107 1.00 97.00 77 MET A N 1
ATOM 590 C CA . MET A 1 77 ? -15.634 -2.751 -1.328 1.00 97.00 77 MET A CA 1
ATOM 591 C C . MET A 1 77 ? -14.384 -3.351 -1.978 1.00 97.00 77 MET A C 1
ATOM 593 O O . MET A 1 77 ? -13.278 -3.193 -1.464 1.00 97.00 77 MET A O 1
ATOM 597 N N . THR A 1 78 ? -14.562 -4.055 -3.096 1.00 95.62 78 THR A N 1
ATOM 598 C CA . THR A 1 78 ? -13.497 -4.781 -3.808 1.00 95.62 78 THR A CA 1
ATOM 599 C C . THR A 1 78 ? -13.456 -4.368 -5.276 1.00 95.62 78 THR A C 1
ATOM 601 O O . THR A 1 78 ? -14.518 -4.167 -5.866 1.00 95.62 78 THR A O 1
ATOM 604 N N . PHE A 1 79 ? -12.257 -4.301 -5.858 1.00 92.44 79 PHE A N 1
ATOM 605 C CA . PHE A 1 79 ? -11.998 -3.930 -7.253 1.00 92.44 79 PHE A CA 1
ATOM 606 C C . PHE A 1 79 ? -11.164 -4.999 -7.957 1.00 92.44 79 PHE A C 1
ATOM 608 O O . PHE A 1 79 ? -10.341 -5.641 -7.259 1.00 92.44 79 PHE A O 1
#

pLDDT: mean 96.98, std 1.12, range [92.44, 98.38]

Solvent-accessible surface area (backbone atoms only — not comparable to full-atom values): 4854 Å² total; per-residue (Å²): 90,56,53,64,46,37,54,47,25,75,84,56,70,70,59,88,92,50,94,70,49,65,43,58,52,51,50,51,44,41,74,72,66,48,91,61,71,37,41,48,73,30,37,63,73,28,46,89,65,53,62,52,68,53,72,48,79,80,35,56,30,54,70,65,59,53,54,48,50,63,71,72,43,98,72,87,86,88,134

Foldseek 3Di:
DAQCLLLQAPPDFDDPPDPDTSSVVVVVCVVVVDQAAHEPVCCQPHHDNHVGDGPDPNNHDYVVVVVVCVVPDPDDDDD

Nearest PDB structures (foldseek):
  2hy5-assembly1_A  TM=7.554E-01  e=1.816E+00  Allochromatium vinosum

Sequence (79 aa):
MNDAVDLARNSTKKPENYDVDLVEMLKELYAGGAMLKVCGSCQTRCGLHVGEPYFEAEVKGSMDILSEWVRECDQVMTF

Mean predicted aligned error: 2.33 Å